Protein AF-A0A529M205-F1 (afdb_monomer)

Secondary structure (DSSP, 8-state):
-GGGTTT-------S-HHHHHHH-SEEEEEETTEEEEEEETTSS-HHHHHHHHHSS---TTTTTGGG----EEEEEEEEEEEEEETTTEEEEEEEEEET--------TTSSHHHHHHHHTTSS--SB-

Structure (mmCIF, N/CA/C/O backbone):
data_AF-A0A529M205-F1
#
_entry.id   AF-A0A529M205-F1
#
loop_
_atom_site.group_PDB
_atom_site.id
_atom_site.type_symbol
_atom_site.label_atom_id
_atom_site.label_alt_id
_atom_site.label_comp_id
_atom_site.label_asym_id
_atom_site.label_entity_id
_atom_site.label_seq_id
_atom_site.pdbx_PDB_ins_code
_atom_site.Cartn_x
_atom_site.Cartn_y
_atom_site.Cartn_z
_atom_site.occupancy
_atom_site.B_iso_or_equiv
_atom_site.auth_seq_id
_atom_site.auth_comp_id
_atom_site.auth_asym_id
_atom_site.auth_atom_id
_atom_site.pdbx_PDB_model_num
ATOM 1 N N . VAL A 1 1 ? -0.381 -15.012 -18.776 1.00 76.56 1 VAL A N 1
ATOM 2 C CA . VAL A 1 1 ? 0.343 -13.971 -19.551 1.00 76.56 1 VAL A CA 1
ATOM 3 C C . VAL A 1 1 ? 1.728 -14.435 -19.981 1.00 76.56 1 VAL A C 1
ATOM 5 O O . VAL A 1 1 ? 2.001 -14.353 -21.165 1.00 76.56 1 VAL A O 1
ATOM 8 N N . ARG A 1 2 ? 2.569 -14.994 -19.094 1.00 83.81 2 ARG A N 1
ATOM 9 C CA . ARG A 1 2 ? 3.914 -15.499 -19.458 1.00 83.81 2 ARG A CA 1
ATOM 10 C C . ARG A 1 2 ? 3.935 -16.440 -20.671 1.00 83.81 2 ARG A C 1
ATOM 12 O O . ARG A 1 2 ? 4.737 -16.238 -21.560 1.00 83.81 2 ARG A O 1
ATOM 19 N N . GLU A 1 3 ? 3.015 -17.396 -20.781 1.00 85.25 3 GLU A N 1
ATOM 20 C CA . GLU A 1 3 ? 2.943 -18.289 -21.958 1.00 85.25 3 GLU A CA 1
ATOM 21 C C . GLU A 1 3 ? 2.552 -17.597 -23.275 1.00 85.25 3 GLU A C 1
ATOM 23 O O . GLU A 1 3 ? 2.669 -18.189 -24.348 1.00 85.25 3 GLU A O 1
ATOM 28 N N . LEU A 1 4 ? 2.019 -16.374 -23.215 1.00 87.44 4 LEU A N 1
ATOM 29 C CA . LEU A 1 4 ? 1.651 -15.624 -24.414 1.00 87.44 4 LEU A CA 1
ATOM 30 C C . LEU A 1 4 ? 2.881 -15.014 -25.086 1.00 87.44 4 LEU A C 1
ATOM 32 O O . LEU A 1 4 ? 2.850 -14.836 -26.299 1.00 87.44 4 LEU A O 1
ATOM 36 N N . THR A 1 5 ? 3.969 -14.771 -24.343 1.00 85.69 5 THR A N 1
ATOM 37 C CA . THR A 1 5 ? 5.195 -14.148 -24.880 1.00 85.69 5 THR A CA 1
ATOM 38 C C . THR A 1 5 ? 5.855 -14.983 -25.975 1.00 85.69 5 THR A C 1
ATOM 40 O O . THR A 1 5 ? 6.572 -14.441 -26.804 1.00 85.69 5 THR A O 1
ATOM 43 N N . THR A 1 6 ? 5.590 -16.293 -26.028 1.00 88.25 6 THR A N 1
ATOM 44 C CA . THR A 1 6 ? 6.171 -17.201 -27.028 1.00 88.25 6 THR A CA 1
ATOM 45 C C . THR A 1 6 ? 5.278 -17.442 -28.246 1.00 88.25 6 THR A C 1
ATOM 47 O O . THR A 1 6 ? 5.722 -18.079 -29.198 1.00 88.25 6 THR A O 1
ATOM 50 N N . ARG A 1 7 ? 4.015 -16.988 -28.232 1.00 93.25 7 ARG A N 1
ATOM 51 C CA . ARG A 1 7 ? 3.013 -17.366 -29.253 1.00 93.25 7 ARG A CA 1
ATOM 52 C C . ARG A 1 7 ? 2.188 -16.210 -29.811 1.00 93.25 7 ARG A C 1
ATOM 54 O O . ARG A 1 7 ? 1.491 -16.408 -30.801 1.00 93.25 7 ARG A O 1
ATOM 61 N N . ALA A 1 8 ? 2.220 -15.035 -29.187 1.00 93.38 8 ALA A N 1
ATOM 62 C CA . ALA A 1 8 ? 1.424 -13.888 -29.604 1.00 93.38 8 ALA A CA 1
ATOM 63 C C . ALA A 1 8 ? 2.093 -12.561 -29.228 1.00 93.38 8 ALA A C 1
ATOM 65 O O . ALA A 1 8 ? 2.880 -12.484 -28.287 1.00 93.38 8 ALA A O 1
ATOM 66 N N . SER A 1 9 ? 1.716 -11.494 -29.930 1.00 93.00 9 SER A N 1
ATOM 67 C CA . SER A 1 9 ? 2.018 -10.121 -29.520 1.00 93.00 9 SER A CA 1
ATOM 68 C C . SER A 1 9 ? 0.865 -9.561 -28.690 1.00 93.00 9 SER A C 1
ATOM 70 O O . SER A 1 9 ? -0.300 -9.724 -29.049 1.00 93.00 9 SER A O 1
ATOM 72 N N . PHE A 1 10 ? 1.180 -8.880 -27.591 1.00 92.94 10 PHE A N 1
ATOM 73 C CA . PHE A 1 10 ? 0.192 -8.228 -26.734 1.00 92.94 10 PHE A CA 1
ATOM 74 C C . PHE A 1 10 ? 0.739 -6.910 -26.191 1.00 92.94 10 PHE A C 1
ATOM 76 O O . PHE A 1 10 ? 1.948 -6.719 -26.079 1.00 92.94 10 PHE A O 1
ATOM 83 N N . ILE A 1 11 ? -0.171 -6.000 -25.848 1.00 93.56 11 ILE A N 1
ATOM 84 C CA . ILE A 1 11 ? 0.162 -4.788 -25.102 1.00 93.56 11 ILE A CA 1
ATOM 85 C C . ILE A 1 11 ? -0.097 -5.086 -23.631 1.00 93.56 11 ILE A C 1
ATOM 87 O O . ILE A 1 11 ? -1.212 -5.441 -23.250 1.00 93.56 11 ILE A O 1
ATOM 91 N N . PHE A 1 12 ? 0.941 -4.950 -22.815 1.00 93.25 12 PHE A N 1
ATOM 92 C CA . PHE A 1 12 ? 0.859 -5.106 -21.371 1.00 93.25 12 PHE A CA 1
ATOM 93 C C . PHE A 1 12 ? 1.017 -3.749 -20.698 1.00 93.25 12 PHE A C 1
ATOM 95 O O . PHE A 1 12 ? 1.974 -3.026 -20.967 1.00 93.25 12 PHE A O 1
ATOM 102 N N . VAL A 1 13 ? 0.069 -3.403 -19.829 1.00 92.12 13 VAL A N 1
ATOM 103 C CA . VAL A 1 13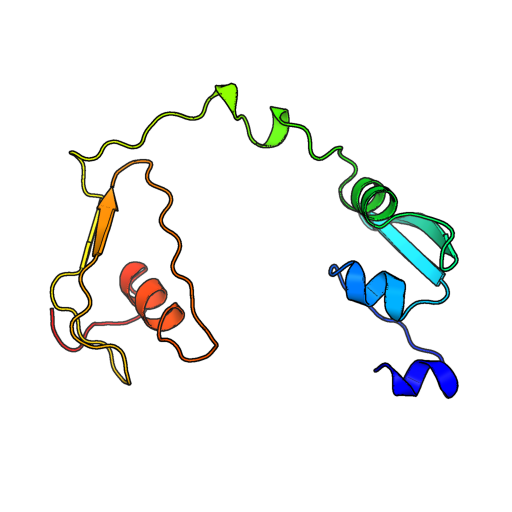 ? 0.072 -2.149 -19.073 1.00 92.12 13 VAL A CA 1
ATOM 104 C C . VAL A 1 13 ? 0.176 -2.498 -17.596 1.00 92.12 13 VAL A C 1
ATOM 106 O O . VAL A 1 13 ? -0.733 -3.105 -17.035 1.00 92.12 13 VAL A O 1
ATOM 109 N N . SER A 1 14 ? 1.288 -2.128 -16.968 1.00 89.25 14 SER A N 1
ATOM 110 C CA . SER A 1 14 ? 1.517 -2.321 -15.537 1.00 89.25 14 SER A CA 1
ATOM 111 C C . SE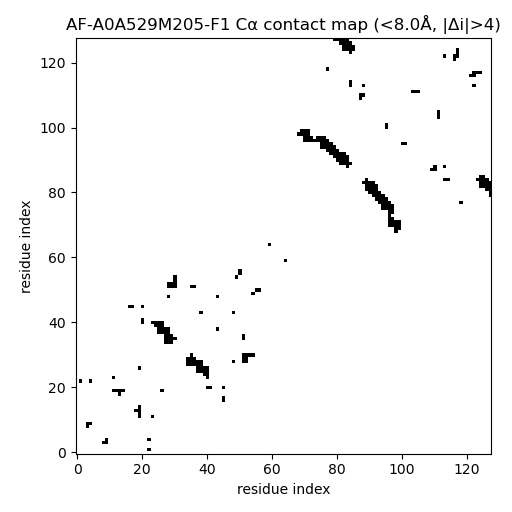R A 1 14 ? 2.422 -1.219 -14.997 1.00 89.25 14 SER A C 1
ATOM 113 O O . SER A 1 14 ? 3.227 -0.641 -15.725 1.00 89.25 14 SER A O 1
ATOM 115 N N . HIS A 1 15 ? 2.275 -0.928 -13.708 1.00 87.62 15 HIS A N 1
ATOM 116 C CA . HIS A 1 15 ? 3.183 -0.069 -12.945 1.00 87.62 15 HIS A CA 1
ATOM 117 C C . HIS A 1 15 ? 4.130 -0.895 -12.056 1.00 87.62 15 HIS A C 1
ATOM 119 O O . HIS A 1 15 ? 4.976 -0.336 -11.359 1.00 87.62 15 HIS A O 1
ATOM 125 N N . ARG A 1 16 ? 3.989 -2.228 -12.065 1.00 88.00 16 ARG A N 1
ATOM 126 C CA . ARG A 1 16 ? 4.844 -3.163 -11.334 1.00 88.00 16 ARG A CA 1
ATOM 127 C C . ARG A 1 16 ? 6.064 -3.511 -12.174 1.00 88.00 16 ARG A C 1
ATOM 129 O O . ARG A 1 16 ? 5.955 -4.140 -13.225 1.00 88.00 16 ARG A O 1
ATOM 136 N N . MET A 1 17 ? 7.229 -3.048 -11.734 1.00 87.75 17 MET A N 1
ATOM 137 C CA . MET A 1 17 ? 8.426 -3.066 -12.572 1.00 87.75 17 MET A CA 1
ATOM 138 C C . MET A 1 17 ? 8.994 -4.473 -12.795 1.00 87.75 17 MET A C 1
ATOM 140 O O . MET A 1 17 ? 9.520 -4.753 -13.865 1.00 87.75 17 MET A O 1
ATOM 144 N N . ASP A 1 18 ? 8.834 -5.370 -11.823 1.00 88.31 18 ASP A N 1
ATOM 145 C CA . ASP A 1 18 ? 9.140 -6.798 -11.944 1.00 88.31 18 ASP A CA 1
ATOM 146 C C . ASP A 1 18 ? 8.395 -7.435 -13.125 1.00 88.31 18 ASP A C 1
ATOM 148 O O . ASP A 1 18 ? 9.010 -8.071 -13.979 1.00 88.31 18 ASP A O 1
ATOM 152 N N . GLU A 1 19 ? 7.089 -7.186 -13.232 1.00 90.31 19 GLU A N 1
ATOM 153 C CA . GLU A 1 19 ? 6.268 -7.712 -14.325 1.00 90.31 19 GLU A CA 1
ATOM 154 C C . GLU A 1 19 ? 6.636 -7.082 -15.673 1.00 90.31 19 GLU A C 1
ATOM 156 O O . GLU A 1 19 ? 6.746 -7.785 -16.677 1.00 90.31 19 GLU A O 1
ATOM 161 N N . VAL A 1 20 ? 6.847 -5.761 -15.706 1.00 90.56 20 VAL A N 1
ATOM 162 C CA . VAL A 1 20 ? 7.209 -5.028 -16.931 1.00 90.56 20 VAL A CA 1
ATOM 163 C C . VAL A 1 20 ? 8.528 -5.549 -17.504 1.00 90.56 20 VAL A C 1
ATOM 165 O O . VAL A 1 20 ? 8.593 -5.851 -18.697 1.00 90.56 20 VAL A O 1
ATOM 1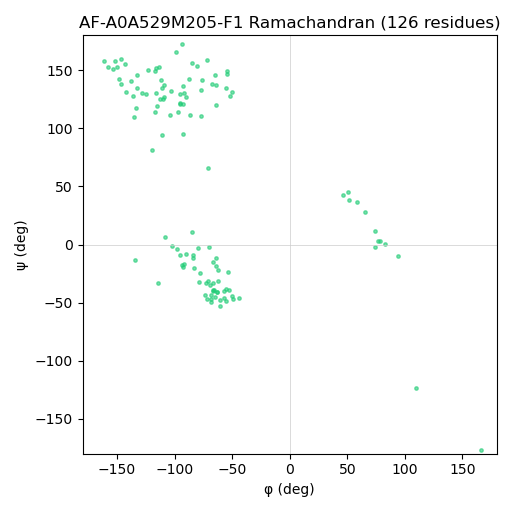68 N N . MET A 1 21 ? 9.556 -5.695 -16.664 1.00 89.00 21 MET A N 1
ATOM 169 C CA . MET A 1 21 ? 10.887 -6.150 -17.079 1.00 89.00 21 MET A CA 1
ATOM 170 C C . MET A 1 21 ? 10.898 -7.624 -17.493 1.00 89.00 21 MET A C 1
ATOM 172 O O . MET A 1 21 ? 11.624 -8.014 -18.411 1.00 89.00 21 MET A O 1
ATOM 176 N N . GLU A 1 22 ? 10.091 -8.451 -16.828 1.00 89.12 22 GLU A N 1
ATOM 177 C CA . GLU A 1 22 ? 10.001 -9.871 -17.138 1.00 89.12 22 GLU A CA 1
ATOM 178 C C . GLU A 1 22 ? 9.240 -10.129 -18.444 1.00 89.12 22 GLU A C 1
ATOM 180 O O . GLU A 1 22 ? 9.682 -10.950 -19.247 1.00 89.12 22 GLU A O 1
ATOM 185 N N . LEU A 1 23 ? 8.113 -9.449 -18.669 1.00 90.81 23 LEU A N 1
ATOM 186 C CA . LEU A 1 23 ? 7.170 -9.792 -19.739 1.00 90.81 23 LEU A CA 1
ATOM 187 C C . LEU A 1 23 ? 7.401 -9.044 -21.055 1.00 90.81 23 LEU A C 1
ATOM 189 O O . LEU A 1 23 ? 6.883 -9.487 -22.079 1.00 90.81 23 LEU A O 1
ATOM 193 N N . SER A 1 24 ? 8.122 -7.921 -21.041 1.00 92.56 24 SER A N 1
ATOM 194 C CA . SER A 1 24 ? 8.172 -7.006 -22.187 1.00 92.56 24 SER A CA 1
ATOM 195 C C . SER A 1 24 ? 9.471 -7.124 -22.981 1.00 92.56 24 SER A C 1
ATOM 197 O O . SER A 1 24 ? 10.565 -7.016 -22.427 1.00 92.56 24 SER A O 1
ATOM 199 N N . ASP A 1 25 ? 9.354 -7.232 -24.305 1.00 91.69 25 ASP A N 1
ATOM 200 C CA . ASP A 1 25 ? 10.490 -7.070 -25.225 1.00 91.69 25 ASP A CA 1
ATOM 201 C C . ASP A 1 25 ? 10.831 -5.589 -25.453 1.00 91.69 25 ASP A C 1
ATOM 203 O O . ASP A 1 25 ? 11.993 -5.215 -25.639 1.00 91.69 25 ASP A O 1
ATOM 207 N N . ARG A 1 26 ? 9.800 -4.736 -25.418 1.00 93.44 26 ARG A N 1
ATOM 208 C CA . ARG A 1 26 ? 9.878 -3.287 -25.614 1.00 93.44 26 ARG A CA 1
ATOM 209 C C . ARG A 1 26 ? 8.914 -2.577 -24.672 1.00 93.44 26 ARG A C 1
ATOM 211 O O . ARG A 1 26 ? 7.737 -2.919 -24.610 1.00 93.44 26 ARG A O 1
ATOM 218 N N . ILE A 1 27 ? 9.417 -1.569 -23.977 1.00 95.19 27 ILE A N 1
ATOM 219 C CA . ILE A 1 27 ? 8.721 -0.828 -22.930 1.00 95.19 27 ILE A CA 1
ATOM 220 C C . ILE A 1 27 ? 8.557 0.612 -23.408 1.00 95.19 27 ILE A C 1
ATOM 222 O O . ILE A 1 27 ? 9.541 1.306 -23.652 1.00 95.19 27 ILE A O 1
ATOM 226 N N . TYR A 1 28 ? 7.314 1.063 -23.539 1.00 94.31 28 TYR A N 1
ATOM 227 C CA . TYR A 1 28 ? 7.000 2.465 -23.802 1.00 94.31 28 TYR A CA 1
ATOM 228 C C . TYR A 1 28 ? 6.770 3.168 -22.472 1.00 94.31 28 TYR A C 1
ATOM 230 O O . TYR A 1 28 ? 5.885 2.780 -21.709 1.00 94.31 28 TYR A O 1
ATOM 238 N N . VAL A 1 29 ? 7.556 4.203 -22.193 1.00 92.00 29 VAL A N 1
ATOM 239 C CA . VAL A 1 29 ? 7.383 5.016 -20.992 1.00 92.00 29 VAL A CA 1
ATOM 240 C C . VAL A 1 29 ? 6.551 6.229 -21.353 1.00 92.00 29 VAL A C 1
ATOM 242 O O . VAL A 1 29 ? 6.928 7.009 -22.228 1.00 92.00 29 VAL A O 1
ATOM 245 N N . MET A 1 30 ? 5.413 6.383 -20.681 1.00 89.62 30 MET A N 1
ATOM 246 C CA . MET A 1 30 ? 4.503 7.500 -20.898 1.00 89.62 30 MET A CA 1
ATOM 247 C C . MET A 1 30 ? 4.467 8.426 -19.686 1.00 89.62 30 MET A C 1
ATOM 249 O O . MET A 1 30 ? 4.461 7.961 -18.547 1.00 89.62 30 MET A O 1
ATOM 253 N N . LYS A 1 31 ? 4.392 9.732 -19.945 1.00 86.31 31 LYS A N 1
ATOM 254 C CA . LYS A 1 31 ? 4.167 10.777 -18.945 1.00 86.31 31 LYS A CA 1
ATOM 255 C C . LYS A 1 31 ? 3.358 11.909 -19.577 1.00 86.31 31 LYS A C 1
ATOM 257 O O . LYS A 1 31 ? 3.598 12.264 -20.726 1.00 86.31 31 LYS A O 1
ATOM 262 N N . ASP A 1 32 ? 2.379 12.436 -18.842 1.00 87.88 32 ASP A N 1
ATOM 263 C CA . ASP A 1 32 ? 1.534 13.562 -19.271 1.00 87.88 32 ASP A CA 1
ATOM 264 C C . ASP A 1 32 ? 0.905 13.364 -20.671 1.00 87.88 32 ASP A C 1
ATOM 266 O O . ASP A 1 32 ? 0.804 14.284 -21.479 1.00 87.88 32 ASP A O 1
ATOM 270 N N . GLY A 1 33 ? 0.498 12.124 -20.973 1.00 89.56 33 GLY A N 1
ATOM 271 C CA . GLY A 1 33 ? -0.127 11.746 -22.247 1.00 89.56 33 GLY A CA 1
ATOM 272 C C . GLY A 1 33 ? 0.839 11.559 -23.424 1.00 89.56 33 GLY A C 1
ATOM 273 O O . GLY A 1 33 ? 0.386 11.270 -24.528 1.00 89.56 33 GLY A O 1
ATOM 274 N N . GLN A 1 34 ? 2.151 11.681 -23.210 1.00 91.94 34 GLN A N 1
ATOM 275 C CA . GLN A 1 34 ? 3.173 11.549 -24.250 1.00 91.94 34 GLN A CA 1
ATOM 276 C C . GLN A 1 34 ? 4.108 10.369 -23.980 1.00 91.94 34 GLN A C 1
ATOM 278 O O . GLN A 1 34 ? 4.371 10.025 -22.829 1.00 91.94 34 GLN A O 1
ATOM 283 N N . VAL A 1 35 ? 4.636 9.756 -25.045 1.00 93.81 35 VAL A N 1
ATOM 284 C CA . VAL A 1 35 ? 5.732 8.781 -24.941 1.00 93.81 35 VAL A CA 1
ATOM 285 C C . VAL A 1 35 ? 7.025 9.559 -24.724 1.00 93.81 35 VAL A C 1
ATOM 287 O O . VAL A 1 35 ? 7.486 10.254 -25.625 1.00 93.81 35 VAL A O 1
ATOM 290 N N . VAL A 1 36 ? 7.596 9.446 -23.529 1.00 92.31 36 VAL A N 1
ATOM 291 C CA . VAL A 1 36 ? 8.842 10.131 -23.156 1.00 92.31 36 VAL A CA 1
ATOM 292 C C . VAL A 1 36 ? 10.076 9.269 -23.388 1.00 92.31 36 VAL A C 1
ATOM 294 O O . VAL A 1 36 ? 11.183 9.800 -23.428 1.00 92.31 36 VAL A O 1
ATOM 297 N N . ASP A 1 37 ? 9.901 7.953 -23.533 1.00 92.25 37 ASP A N 1
ATOM 298 C CA . ASP A 1 37 ? 10.993 7.032 -23.833 1.00 92.25 37 ASP A CA 1
ATOM 299 C C . ASP A 1 37 ? 10.503 5.688 -24.392 1.00 92.25 37 ASP A C 1
ATOM 301 O O . ASP A 1 37 ? 9.364 5.274 -24.150 1.00 92.25 37 ASP A O 1
ATOM 305 N N . VAL A 1 38 ? 11.387 4.984 -25.102 1.00 94.38 38 VAL A N 1
ATOM 306 C CA . VAL A 1 38 ? 11.166 3.617 -25.587 1.00 94.38 38 VAL A CA 1
ATOM 307 C C . VAL A 1 38 ? 12.397 2.778 -25.275 1.00 94.38 38 VAL A C 1
ATOM 309 O O . VAL A 1 38 ? 13.483 3.025 -25.791 1.00 94.38 38 VAL A O 1
ATOM 312 N N . VAL A 1 39 ? 12.214 1.757 -24.446 1.00 93.06 39 VAL A N 1
ATOM 313 C CA . VAL A 1 39 ? 13.300 0.955 -23.884 1.00 93.06 39 VAL A CA 1
ATOM 314 C C . VAL A 1 39 ? 13.192 -0.483 -24.372 1.00 93.06 39 VAL A C 1
ATOM 316 O O . VAL A 1 39 ? 12.132 -1.100 -24.279 1.00 93.06 39 VAL A O 1
ATOM 319 N N . SER A 1 40 ? 14.290 -1.041 -24.874 1.00 92.44 40 SER A N 1
ATOM 320 C CA . SER A 1 40 ? 14.386 -2.474 -25.177 1.00 92.44 40 SER A CA 1
ATOM 321 C C . SER A 1 40 ? 14.670 -3.284 -23.914 1.00 92.44 40 SER A C 1
ATOM 323 O O . SER A 1 40 ? 15.294 -2.794 -22.970 1.00 92.44 40 SER A O 1
ATOM 325 N N . ARG A 1 41 ? 14.259 -4.551 -23.897 1.00 86.94 41 ARG A N 1
ATOM 326 C CA . ARG A 1 41 ? 14.527 -5.462 -22.779 1.00 86.94 41 ARG A CA 1
ATOM 327 C C . ARG A 1 41 ? 16.008 -5.467 -22.379 1.00 86.94 41 ARG A C 1
ATOM 329 O O . ARG A 1 41 ? 16.886 -5.590 -23.226 1.00 86.94 41 ARG A O 1
ATOM 336 N N . GLY A 1 42 ? 16.276 -5.327 -21.080 1.00 83.31 42 GLY A N 1
ATOM 337 C CA . GLY A 1 42 ? 17.634 -5.314 -20.520 1.00 83.31 42 GLY A CA 1
ATOM 338 C C . GLY A 1 42 ? 18.441 -4.033 -20.772 1.00 83.31 42 GLY A C 1
ATOM 339 O O . GLY A 1 42 ? 19.556 -3.928 -20.272 1.00 83.31 42 GLY A O 1
ATOM 340 N N . ALA A 1 43 ? 17.900 -3.048 -21.499 1.00 86.00 43 ALA A N 1
ATOM 341 C CA . ALA A 1 43 ? 18.610 -1.806 -21.815 1.00 86.00 43 ALA A CA 1
ATOM 342 C C . ALA A 1 43 ? 18.533 -0.738 -20.706 1.00 86.00 43 ALA A C 1
ATOM 344 O O . ALA A 1 43 ? 19.221 0.277 -20.790 1.00 86.00 43 ALA A O 1
ATOM 345 N N . ALA A 1 44 ? 17.703 -0.934 -19.677 1.00 83.56 44 ALA A N 1
ATOM 346 C CA . ALA A 1 44 ? 17.588 -0.014 -18.549 1.00 83.56 44 ALA A CA 1
ATOM 347 C C . ALA A 1 44 ? 17.286 -0.752 -17.244 1.00 83.56 44 ALA A C 1
ATOM 349 O O . ALA A 1 44 ? 16.782 -1.877 -17.249 1.00 83.56 44 ALA A O 1
ATOM 350 N N . THR A 1 45 ? 17.566 -0.089 -16.124 1.00 88.06 45 THR A N 1
ATOM 351 C CA . THR A 1 45 ? 17.192 -0.580 -14.798 1.00 88.06 45 THR A CA 1
ATOM 352 C C . THR A 1 45 ? 15.751 -0.178 -14.447 1.00 88.06 45 THR A C 1
ATOM 354 O O . THR A 1 45 ? 15.245 0.823 -14.974 1.00 88.06 45 THR A O 1
ATOM 357 N N . PRO A 1 46 ? 15.088 -0.917 -13.538 1.00 86.88 46 PRO A N 1
ATOM 358 C CA . PRO A 1 46 ? 13.805 -0.536 -12.948 1.00 86.88 46 PRO A CA 1
ATOM 359 C C . PRO A 1 46 ? 13.728 0.935 -12.519 1.00 86.88 46 PRO A C 1
ATOM 361 O O . PRO A 1 46 ? 12.767 1.633 -12.839 1.00 86.88 46 PRO A O 1
ATOM 364 N N . GLU A 1 47 ? 14.767 1.424 -11.845 1.00 85.19 47 GLU A N 1
ATOM 365 C CA . GLU A 1 47 ? 14.849 2.777 -11.294 1.00 85.19 47 GLU A CA 1
ATOM 366 C C . GLU A 1 47 ? 14.897 3.828 -12.407 1.00 85.19 47 GLU A C 1
ATOM 368 O O . GLU A 1 47 ? 14.237 4.862 -12.314 1.00 85.19 47 GLU A O 1
ATOM 373 N N . ALA A 1 48 ? 15.629 3.555 -13.492 1.00 85.69 48 ALA A N 1
ATOM 374 C CA . ALA A 1 48 ? 15.730 4.460 -14.634 1.00 85.69 48 ALA A CA 1
ATOM 375 C C . ALA A 1 48 ? 14.386 4.614 -15.364 1.00 85.69 48 ALA A C 1
ATOM 377 O O . ALA A 1 48 ? 14.021 5.717 -15.779 1.00 85.69 48 ALA A O 1
ATOM 378 N N . ILE A 1 49 ? 13.629 3.521 -15.496 1.00 88.25 49 ILE A N 1
ATOM 3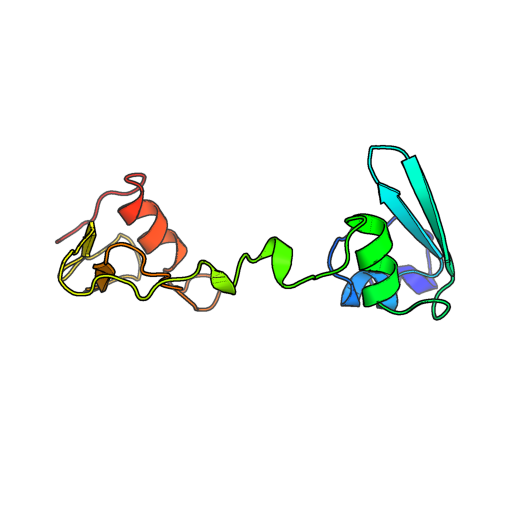79 C CA . ILE A 1 49 ? 12.284 3.542 -16.081 1.00 88.25 49 ILE A CA 1
ATOM 380 C C . ILE A 1 49 ? 11.314 4.281 -15.151 1.00 88.25 49 ILE A C 1
ATOM 382 O O . ILE A 1 49 ? 10.589 5.165 -15.607 1.00 88.25 49 ILE A O 1
ATOM 386 N N . GLN A 1 50 ? 11.332 3.983 -13.846 1.00 85.88 50 GLN A N 1
ATOM 387 C CA . GLN A 1 50 ? 10.502 4.681 -12.857 1.00 85.88 50 GLN A CA 1
ATOM 388 C C . GLN A 1 50 ? 10.767 6.186 -12.870 1.00 85.88 50 GLN A C 1
ATOM 390 O O . GLN A 1 50 ? 9.824 6.971 -12.953 1.00 85.88 50 GLN A O 1
ATOM 395 N N . HIS A 1 51 ? 12.036 6.598 -12.882 1.00 84.31 51 HIS A N 1
ATOM 396 C CA . HIS A 1 51 ? 12.411 8.008 -12.945 1.00 84.31 51 HIS A CA 1
ATOM 397 C C . HIS A 1 51 ? 11.786 8.712 -14.157 1.00 84.31 51 HIS A C 1
ATOM 399 O O . HIS A 1 51 ? 11.320 9.842 -14.041 1.00 84.31 51 HIS A O 1
ATOM 405 N N . LYS A 1 52 ? 11.711 8.041 -15.311 1.00 86.25 52 LYS A N 1
ATOM 406 C CA . LYS A 1 52 ? 11.068 8.575 -16.521 1.00 86.25 52 LYS A CA 1
ATOM 407 C C . LYS A 1 52 ? 9.534 8.617 -16.412 1.00 86.25 52 LYS A C 1
ATOM 409 O O . LYS A 1 52 ? 8.935 9.561 -16.918 1.00 86.25 52 LYS A O 1
ATOM 414 N N . MET A 1 53 ? 8.910 7.666 -15.707 1.00 82.69 53 MET A N 1
ATOM 415 C CA . MET A 1 53 ? 7.456 7.635 -15.460 1.00 82.69 53 MET A CA 1
ATOM 416 C C . MET A 1 53 ? 6.988 8.767 -14.533 1.00 82.69 53 MET A C 1
ATOM 418 O O . MET A 1 53 ? 6.036 9.475 -14.850 1.00 82.69 53 MET A O 1
ATOM 422 N N . VAL A 1 54 ? 7.654 8.960 -13.386 1.00 79.06 54 VAL A N 1
ATOM 423 C CA . VAL A 1 54 ? 7.259 9.977 -12.385 1.00 79.06 54 VAL A CA 1
ATOM 424 C C . VAL A 1 54 ? 7.961 11.322 -12.601 1.00 79.06 54 VAL A C 1
ATOM 426 O O . VAL A 1 54 ? 7.510 12.357 -12.106 1.00 79.06 54 VAL A O 1
ATOM 429 N N . GLY A 1 55 ? 9.045 11.331 -13.384 1.00 66.50 55 GLY A N 1
ATOM 430 C CA . GLY A 1 55 ? 9.867 12.499 -13.699 1.00 66.50 55 GLY A CA 1
ATOM 431 C C . GLY A 1 55 ? 10.597 13.092 -12.501 1.00 66.50 55 GLY A C 1
ATOM 432 O O . GLY A 1 55 ? 10.768 14.310 -12.463 1.00 66.50 55 GLY A O 1
ATOM 433 N N . ARG A 1 56 ? 10.917 12.278 -11.492 1.00 63.69 56 ARG A N 1
ATOM 434 C CA . ARG A 1 56 ? 11.521 12.721 -10.231 1.00 63.69 56 ARG A CA 1
ATOM 435 C C . ARG A 1 56 ? 12.436 11.633 -9.685 1.00 63.69 56 ARG A C 1
ATOM 437 O O . ARG A 1 56 ? 12.091 10.452 -9.750 1.00 63.69 56 ARG A O 1
ATOM 444 N N . HIS A 1 57 ? 13.560 12.034 -9.101 1.00 57.81 57 HIS A N 1
ATOM 445 C CA . HIS A 1 57 ? 14.295 11.176 -8.182 1.00 57.81 57 HIS A CA 1
ATOM 446 C C . HIS A 1 57 ? 13.424 10.927 -6.946 1.00 57.81 57 HIS A C 1
ATOM 448 O O . HIS A 1 57 ? 12.637 11.786 -6.537 1.00 57.81 57 HIS A O 1
ATOM 454 N N . VAL A 1 58 ? 13.532 9.731 -6.365 1.00 58.03 58 VAL A N 1
ATOM 455 C CA . VAL A 1 58 ? 12.941 9.398 -5.061 1.00 58.03 58 VAL A CA 1
ATOM 456 C C . VAL A 1 58 ? 13.752 10.142 -3.991 1.00 58.03 58 VAL A C 1
ATOM 458 O O . VAL A 1 58 ? 14.502 9.547 -3.227 1.00 58.03 58 VAL A O 1
ATOM 461 N N . ASP A 1 59 ? 13.686 11.471 -4.012 1.00 55.97 59 ASP A N 1
ATOM 462 C CA . ASP A 1 59 ? 14.487 12.341 -3.162 1.00 55.97 59 ASP A CA 1
ATOM 463 C C . ASP A 1 59 ? 13.790 12.579 -1.825 1.00 55.97 59 ASP A C 1
ATOM 465 O O . ASP A 1 59 ? 12.572 12.770 -1.742 1.00 55.97 59 ASP A O 1
ATOM 469 N N . LYS A 1 60 ? 14.597 12.634 -0.762 1.00 54.50 60 LYS A N 1
ATOM 470 C CA . LYS A 1 60 ? 14.173 12.880 0.630 1.00 54.50 60 LYS A CA 1
ATOM 471 C C . LYS A 1 60 ? 13.337 14.153 0.802 1.00 54.50 60 LYS A C 1
ATOM 473 O O . LYS A 1 60 ? 12.556 14.268 1.747 1.00 54.50 60 LYS A O 1
ATOM 478 N N . GLU A 1 61 ? 13.481 15.106 -0.117 1.00 58.16 61 GLU A N 1
ATOM 479 C CA . GLU A 1 61 ? 12.716 16.352 -0.141 1.00 58.16 61 GLU A CA 1
ATOM 480 C C . GLU A 1 61 ? 11.221 16.115 -0.416 1.00 58.16 61 GLU A C 1
ATOM 482 O O . GLU A 1 61 ? 10.370 16.779 0.183 1.00 58.16 61 GLU A O 1
ATOM 487 N N . TYR A 1 62 ? 10.879 15.101 -1.221 1.00 65.38 62 TYR A N 1
ATOM 488 C CA . TYR A 1 62 ? 9.490 14.715 -1.474 1.00 65.38 62 TYR A CA 1
ATOM 489 C C . TYR A 1 62 ? 8.806 14.190 -0.205 1.00 65.38 62 TYR A C 1
ATOM 491 O O . TYR A 1 62 ? 7.705 14.625 0.135 1.00 65.38 62 TYR A O 1
ATOM 499 N N . TYR A 1 63 ? 9.490 13.319 0.544 1.00 72.06 63 TYR A N 1
ATOM 500 C CA . TYR A 1 63 ? 8.973 12.740 1.790 1.00 72.06 63 TYR A CA 1
ATOM 501 C C . TYR A 1 63 ? 9.096 13.666 3.003 1.00 72.06 63 TYR A C 1
ATOM 503 O O . TYR A 1 63 ? 8.627 13.319 4.090 1.00 72.06 63 TYR A O 1
ATOM 511 N N . ARG A 1 64 ? 9.697 14.854 2.821 1.00 82.88 64 ARG A N 1
ATOM 512 C CA . ARG A 1 64 ? 9.853 15.896 3.845 1.00 82.88 64 ARG A CA 1
ATOM 513 C C . ARG A 1 64 ? 10.340 15.321 5.176 1.00 82.88 64 ARG A C 1
ATOM 515 O O . ARG A 1 64 ? 9.837 15.711 6.227 1.00 82.88 64 ARG A O 1
ATOM 522 N N . GLU A 1 65 ? 11.310 14.408 5.132 1.00 83.19 65 GLU A N 1
ATOM 523 C CA . GLU A 1 65 ? 11.783 13.662 6.310 1.00 83.19 65 GLU A CA 1
ATOM 524 C C . GLU A 1 65 ? 12.172 14.602 7.460 1.00 83.19 65 GLU A C 1
ATOM 526 O O . GLU A 1 65 ? 11.794 14.387 8.605 1.00 83.19 65 GLU A O 1
ATOM 531 N N . GLN A 1 66 ? 12.809 15.730 7.136 1.00 85.31 66 GLN A N 1
ATOM 532 C CA . GLN A 1 66 ? 13.208 16.758 8.106 1.00 85.31 66 GLN A CA 1
ATOM 533 C C . GLN A 1 66 ? 12.031 17.444 8.827 1.00 85.31 66 GLN A C 1
ATOM 535 O O . GLN A 1 66 ? 12.226 18.093 9.850 1.00 85.31 66 GLN A O 1
ATOM 540 N N . ARG A 1 67 ? 10.810 17.348 8.288 1.00 86.62 67 ARG A N 1
ATOM 541 C CA . ARG A 1 67 ? 9.587 17.921 8.873 1.00 86.62 67 ARG A CA 1
ATOM 542 C C . ARG A 1 67 ? 8.775 16.896 9.663 1.00 86.62 67 ARG A C 1
ATOM 544 O O . ARG A 1 67 ? 7.743 17.274 10.221 1.00 86.62 67 ARG A O 1
ATOM 551 N N . GLN A 1 68 ? 9.190 15.630 9.682 1.00 89.00 68 GLN A N 1
ATOM 552 C CA . GLN A 1 68 ? 8.507 14.594 10.446 1.00 89.00 68 GLN A CA 1
ATOM 553 C C . GLN A 1 68 ? 8.674 14.865 11.944 1.00 89.00 68 GLN A C 1
ATOM 555 O O . GLN A 1 68 ? 9.737 15.273 12.411 1.00 89.00 68 GLN A O 1
ATOM 560 N N . LYS A 1 69 ? 7.591 14.678 12.694 1.00 92.31 69 LYS A N 1
ATOM 561 C CA . LYS A 1 69 ? 7.551 14.831 14.149 1.00 92.31 69 LYS A CA 1
ATOM 562 C C . LYS A 1 69 ? 7.060 13.519 14.756 1.00 92.31 69 LYS A C 1
ATOM 564 O O . LYS A 1 69 ? 6.263 12.844 14.102 1.00 92.31 69 LYS A O 1
ATOM 569 N N . PRO A 1 70 ? 7.484 13.169 15.981 1.00 94.94 70 PRO A N 1
ATOM 570 C CA . PRO A 1 70 ? 6.846 12.093 16.727 1.00 94.94 70 PRO A CA 1
ATOM 571 C C . PRO A 1 70 ? 5.339 12.338 16.841 1.00 94.94 70 PRO A C 1
ATOM 573 O O . PRO A 1 70 ? 4.898 13.490 16.914 1.00 94.94 70 PRO A O 1
ATOM 576 N N . TYR A 1 71 ? 4.563 11.258 16.854 1.00 96.69 71 TYR A N 1
ATOM 577 C CA . TYR A 1 71 ? 3.132 11.344 17.114 1.00 96.69 71 TYR A CA 1
ATOM 578 C C . TYR A 1 71 ? 2.866 11.662 18.592 1.00 96.69 71 TYR A C 1
ATOM 580 O O . TYR A 1 71 ? 3.714 11.442 19.459 1.00 96.69 71 TYR A O 1
ATOM 588 N N . ASP A 1 72 ? 1.680 12.187 18.879 1.00 97.44 72 ASP A N 1
ATOM 589 C CA . ASP A 1 72 ? 1.244 12.528 20.231 1.00 97.44 72 ASP A CA 1
ATOM 590 C C . ASP A 1 72 ? 0.478 11.361 20.862 1.00 97.44 72 ASP A C 1
ATOM 592 O O . ASP A 1 72 ? -0.730 11.223 20.673 1.00 97.44 72 ASP A O 1
ATOM 596 N N . ALA A 1 73 ? 1.182 10.536 21.640 1.00 96.00 73 ALA A N 1
ATOM 597 C CA . ALA A 1 73 ? 0.618 9.367 22.321 1.00 96.00 73 ALA A CA 1
ATOM 598 C C . ALA A 1 73 ? -0.454 9.705 23.375 1.00 96.00 73 ALA A C 1
ATOM 600 O O . ALA A 1 73 ? -1.137 8.810 23.857 1.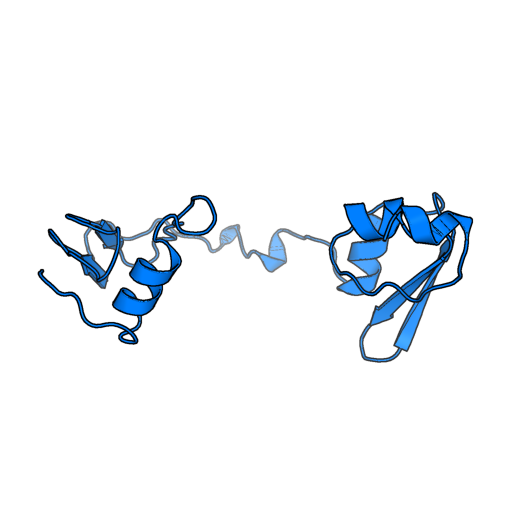00 96.00 73 ALA A O 1
ATOM 601 N N . THR A 1 74 ? -0.620 10.976 23.750 1.00 97.25 74 THR A N 1
ATOM 602 C CA . THR A 1 74 ? -1.639 11.389 24.729 1.00 97.25 74 THR A CA 1
ATOM 603 C C . THR A 1 74 ? -2.972 11.749 24.083 1.00 97.25 74 THR A C 1
ATOM 605 O O . THR A 1 74 ? -3.959 11.970 24.784 1.00 97.25 74 THR A O 1
ATOM 608 N N . ARG A 1 75 ? -3.019 11.811 22.745 1.00 98.06 75 ARG A N 1
ATOM 609 C CA . ARG A 1 75 ? -4.169 12.321 22.002 1.00 98.06 75 ARG A CA 1
ATOM 610 C C . ARG A 1 75 ? -4.754 11.257 21.067 1.00 98.06 75 ARG A C 1
ATOM 612 O O . ARG A 1 75 ? -4.447 11.278 19.869 1.00 98.06 75 ARG A O 1
ATOM 619 N N . PRO A 1 76 ? -5.593 10.335 21.578 1.00 97.56 76 PRO A N 1
ATOM 620 C CA . PRO A 1 76 ? -6.289 9.364 20.740 1.00 97.56 76 PRO A CA 1
ATOM 621 C C . PRO A 1 76 ? -7.264 10.077 19.791 1.00 97.56 76 PRO A C 1
ATOM 623 O O . PRO A 1 76 ? -7.950 11.024 20.177 1.00 97.56 76 PRO A O 1
ATOM 626 N N . LEU A 1 77 ? -7.298 9.642 18.531 1.00 96.88 77 LEU A N 1
ATOM 627 C CA . LEU A 1 77 ? -8.205 10.143 17.491 1.00 96.88 77 LEU A CA 1
ATOM 628 C C . LEU A 1 77 ? -9.203 9.082 17.021 1.00 96.88 77 LEU A C 1
ATOM 630 O O . LEU A 1 77 ? -10.322 9.428 16.653 1.00 96.88 77 LEU A O 1
ATOM 634 N N . VAL A 1 78 ? -8.800 7.810 17.012 1.00 96.50 78 VAL A N 1
ATOM 635 C CA . VAL A 1 78 ? -9.677 6.667 16.728 1.00 96.50 78 VAL A CA 1
ATOM 636 C C . VAL A 1 78 ? -9.432 5.618 17.798 1.00 96.50 78 VAL A C 1
ATOM 638 O O . VAL A 1 78 ? -8.282 5.306 18.094 1.00 96.50 78 VAL A O 1
ATOM 641 N N . GLU A 1 79 ? -10.501 5.056 18.345 1.00 96.38 79 GLU A N 1
ATOM 642 C CA . GLU A 1 79 ? -10.440 3.960 19.305 1.00 96.38 79 GLU A CA 1
ATOM 643 C C . GLU A 1 79 ? -11.492 2.912 18.934 1.00 96.38 79 GLU A C 1
ATOM 645 O O . GLU A 1 79 ? -12.660 3.236 18.726 1.00 96.38 79 GLU A O 1
ATOM 650 N N . LEU A 1 80 ? -11.055 1.661 18.812 1.00 96.31 80 LEU A N 1
ATOM 651 C CA . LEU A 1 80 ? -11.905 0.477 18.771 1.00 96.31 80 LEU A CA 1
ATOM 652 C C . LEU A 1 80 ? -11.659 -0.293 20.066 1.00 96.31 80 LEU A C 1
ATOM 654 O O . LEU A 1 80 ? -10.502 -0.489 20.442 1.00 96.31 80 LEU A O 1
ATOM 658 N N . SER A 1 81 ? -12.724 -0.750 20.720 1.00 96.81 81 SER A N 1
ATOM 659 C CA . SER A 1 81 ? -12.638 -1.502 21.972 1.00 96.81 81 SER A CA 1
ATOM 660 C C . SER A 1 81 ? -13.578 -2.702 21.929 1.00 96.81 81 SER A C 1
ATOM 662 O O . SER A 1 81 ? -14.796 -2.539 21.919 1.00 96.81 81 SER A O 1
ATOM 664 N N . GLY A 1 82 ? -13.009 -3.908 21.850 1.00 96.88 82 GLY A N 1
ATOM 665 C CA . GLY A 1 82 ? -13.761 -5.168 21.835 1.00 96.88 82 GLY A CA 1
ATOM 666 C C . GLY A 1 82 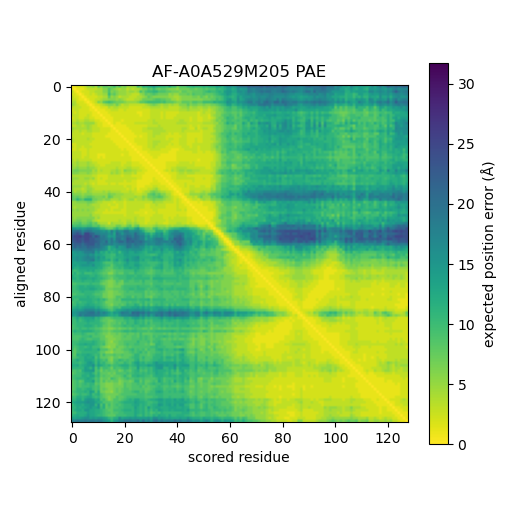? -14.772 -5.269 20.688 1.00 96.88 82 GLY A C 1
ATOM 667 O O . GLY A 1 82 ? -15.877 -5.785 20.879 1.00 96.88 82 GLY A O 1
ATOM 668 N N . VAL A 1 83 ? -14.415 -4.725 19.522 1.00 96.31 83 VAL A N 1
ATOM 669 C CA . VAL A 1 83 ? -15.314 -4.600 18.372 1.00 96.31 83 VAL A CA 1
ATOM 670 C C . VAL A 1 83 ? -15.461 -5.940 17.653 1.00 96.31 83 VAL A C 1
ATOM 672 O O . VAL A 1 83 ? -14.470 -6.590 17.322 1.00 96.31 83 VAL A O 1
ATOM 675 N N . ASP A 1 84 ? -16.700 -6.319 17.338 1.00 97.00 84 ASP A N 1
ATOM 676 C CA . ASP A 1 84 ? -16.998 -7.435 16.436 1.00 97.00 84 ASP A CA 1
ATOM 677 C C . ASP A 1 84 ? -17.561 -6.899 15.121 1.00 97.00 84 ASP A C 1
ATOM 679 O O . ASP A 1 84 ? -18.434 -6.025 15.112 1.00 97.00 84 ASP A O 1
ATOM 683 N N . LEU A 1 85 ? -17.110 -7.460 13.999 1.00 94.38 85 LEU A N 1
ATOM 684 C CA . LEU A 1 85 ? -17.655 -7.166 12.676 1.00 94.38 85 LEU A CA 1
ATOM 685 C C . LEU A 1 85 ? -18.286 -8.424 12.072 1.00 94.38 85 LEU A C 1
ATOM 687 O O . LEU A 1 85 ? -17.809 -9.535 12.324 1.00 94.38 85 LEU A O 1
ATOM 691 N N . PRO A 1 86 ? -19.292 -8.280 11.188 1.00 88.31 86 PRO A N 1
ATOM 692 C CA . PRO A 1 86 ? -19.843 -9.416 10.463 1.00 88.31 86 PRO A CA 1
ATOM 693 C C . PRO A 1 86 ? -18.748 -10.232 9.762 1.00 88.31 86 PRO A C 1
ATOM 695 O O . PRO A 1 86 ? -17.956 -9.692 8.982 1.00 88.31 86 PRO A O 1
ATOM 698 N N . GLY A 1 87 ? -18.728 -11.543 10.003 1.00 86.56 87 GLY A N 1
ATOM 699 C CA . GLY A 1 87 ? -17.750 -12.457 9.421 1.00 86.56 87 GLY A CA 1
ATOM 700 C C . GLY A 1 87 ? -16.760 -12.981 10.455 1.00 86.56 87 GLY A C 1
ATOM 701 O O . GLY A 1 87 ? -17.172 -13.630 11.403 1.00 86.56 87 GLY A O 1
ATOM 702 N N . ARG A 1 88 ? -15.459 -12.783 10.209 1.00 81.81 88 ARG A N 1
ATOM 703 C CA . ARG A 1 88 ? -14.356 -13.430 10.951 1.00 81.81 88 ARG A CA 1
ATOM 704 C C . ARG A 1 88 ? -13.587 -12.494 11.886 1.00 81.81 88 ARG A C 1
ATOM 706 O O . ARG A 1 88 ? -12.530 -12.872 12.380 1.00 81.81 88 ARG A O 1
ATOM 713 N N . VAL A 1 89 ? -14.043 -11.256 12.045 1.00 93.50 89 VAL A N 1
ATOM 714 C CA . VAL A 1 89 ? -13.330 -10.242 12.827 1.00 93.50 89 VAL A CA 1
ATOM 715 C C . VAL A 1 89 ? -14.049 -10.087 14.154 1.00 93.50 89 VAL A C 1
ATOM 717 O O . VAL A 1 89 ? -15.177 -9.602 14.185 1.00 93.50 89 VAL A O 1
ATOM 720 N N . HIS A 1 90 ? -13.389 -10.520 15.222 1.00 95.50 90 HIS A N 1
ATOM 721 C CA . HIS A 1 90 ? -13.943 -10.552 16.568 1.00 95.50 90 HIS A CA 1
ATOM 722 C C . HIS A 1 90 ? -12.945 -9.967 17.557 1.00 95.50 90 HIS A C 1
ATOM 724 O O . HIS A 1 90 ? -11.739 -10.159 17.385 1.00 95.50 90 HIS A O 1
ATOM 730 N N . ASP A 1 9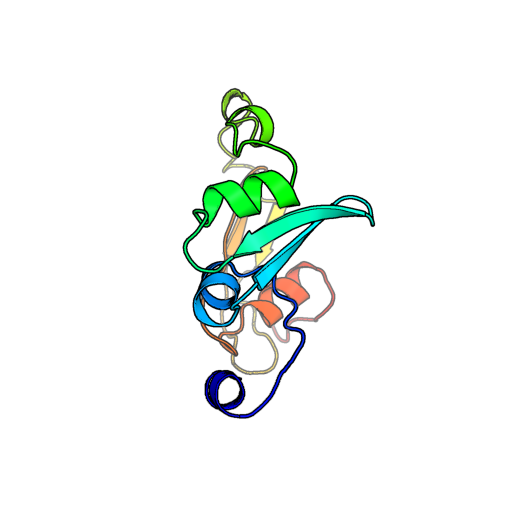1 ? -13.471 -9.302 18.578 1.00 96.19 91 ASP A N 1
ATOM 731 C CA . ASP A 1 91 ? -12.741 -8.790 19.735 1.00 96.19 91 ASP A CA 1
ATOM 732 C C . ASP A 1 91 ? -11.502 -7.957 19.369 1.00 96.19 91 ASP A C 1
ATOM 734 O O . ASP A 1 91 ? -10.404 -8.132 19.898 1.00 96.19 91 ASP A O 1
ATOM 738 N N . ILE A 1 92 ? -11.665 -7.051 18.402 1.00 95.69 92 ILE A N 1
ATOM 739 C CA . ILE A 1 92 ? -10.582 -6.167 17.970 1.00 95.69 92 ILE A CA 1
ATOM 740 C C . ILE A 1 92 ? -10.576 -4.873 18.776 1.00 95.69 92 ILE A C 1
ATOM 742 O O . ILE A 1 92 ? -11.562 -4.135 18.824 1.00 95.69 92 ILE A O 1
ATOM 746 N N . SER A 1 93 ? -9.407 -4.579 19.337 1.00 96.06 93 SER A N 1
ATOM 747 C CA . SER A 1 93 ? -9.116 -3.330 20.031 1.00 96.06 93 SER A CA 1
ATOM 748 C C . SER A 1 93 ? -7.889 -2.674 19.414 1.00 96.06 93 SER A C 1
ATOM 750 O O . SER A 1 93 ? -6.859 -3.325 19.226 1.00 96.06 93 SER A O 1
ATOM 752 N N . LEU A 1 94 ? -7.999 -1.394 19.071 1.00 95.88 94 LEU A N 1
ATOM 753 C CA . LEU A 1 94 ? -6.883 -0.587 18.583 1.00 95.88 94 LEU A CA 1
ATOM 754 C C . LEU A 1 94 ? -7.122 0.884 18.897 1.00 95.88 94 LEU A C 1
ATOM 756 O O . LEU A 1 94 ? -8.260 1.346 18.890 1.00 95.88 94 LEU A O 1
ATOM 760 N N . THR A 1 95 ? -6.039 1.630 19.074 1.00 97.19 95 THR A N 1
ATOM 761 C CA . THR A 1 95 ? -6.077 3.080 19.264 1.00 97.19 95 THR A CA 1
ATOM 762 C C . THR A 1 95 ? -5.119 3.719 18.269 1.00 97.19 95 THR A C 1
ATOM 764 O O . THR A 1 95 ? -3.976 3.286 18.155 1.00 97.19 95 THR A O 1
ATOM 767 N N . LEU A 1 96 ? -5.589 4.729 17.538 1.00 97.06 96 LEU A N 1
ATOM 768 C CA . LEU A 1 96 ? -4.782 5.558 16.647 1.00 97.06 96 LEU A CA 1
ATOM 769 C C . LEU A 1 96 ? -4.663 6.955 17.244 1.00 97.06 96 LEU A C 1
ATOM 771 O O . LEU A 1 96 ? -5.675 7.617 17.494 1.00 97.06 96 LEU A O 1
ATOM 775 N N . HIS A 1 97 ? -3.436 7.423 17.411 1.00 98.12 97 HIS A N 1
ATOM 776 C CA . HIS A 1 97 ? -3.137 8.710 18.020 1.00 98.12 97 HIS A CA 1
ATOM 777 C C . HIS A 1 97 ? -2.868 9.808 16.991 1.00 98.12 97 HIS A C 1
ATOM 779 O O . HIS A 1 97 ? -2.640 9.577 15.800 1.00 98.12 97 HIS A O 1
ATOM 785 N N . ALA A 1 98 ? -2.880 11.056 17.450 1.00 97.25 98 ALA A N 1
ATOM 786 C CA . ALA A 1 98 ? -2.636 12.194 16.585 1.00 97.25 98 ALA A CA 1
ATOM 787 C C . ALA A 1 98 ? -1.217 12.199 16.002 1.00 97.25 98 ALA A C 1
ATOM 789 O O . ALA A 1 98 ? -0.226 12.294 16.720 1.00 97.25 98 ALA A O 1
ATOM 790 N N . GLY A 1 99 ? -1.137 12.168 14.670 1.00 95.44 99 GLY A N 1
ATOM 791 C CA . GLY A 1 99 ? 0.129 12.115 13.934 1.00 95.44 99 GLY A CA 1
ATOM 792 C C . GLY A 1 99 ? 0.719 10.709 13.809 1.00 95.44 99 GLY A C 1
ATOM 793 O O . GLY A 1 99 ? 1.780 10.565 13.207 1.00 95.44 99 GLY A O 1
ATOM 794 N N . GLU A 1 100 ? 0.056 9.685 14.351 1.00 96.62 100 GLU A N 1
ATOM 795 C CA . GLU A 1 100 ? 0.489 8.296 14.232 1.00 96.62 100 GLU A CA 1
ATOM 796 C C . GLU A 1 100 ? 0.178 7.752 12.832 1.00 96.62 100 GLU A C 1
ATOM 798 O O . GLU A 1 100 ? -0.867 8.042 12.245 1.00 96.62 100 GLU A O 1
ATOM 803 N N . VAL A 1 101 ? 1.093 6.941 12.295 1.00 94.69 101 VAL A N 1
ATOM 804 C CA . VAL A 1 101 ? 0.892 6.193 11.050 1.00 94.69 101 VAL A CA 1
ATOM 805 C C . VAL A 1 101 ? 0.796 4.712 11.402 1.00 94.69 101 VAL A C 1
ATOM 807 O O . VAL A 1 101 ? 1.809 4.026 11.524 1.00 94.69 101 VAL A O 1
ATOM 810 N N . LEU A 1 102 ? -0.431 4.222 11.572 1.00 93.75 102 LEU A N 1
ATOM 811 C CA . LEU A 1 102 ? -0.714 2.817 11.865 1.00 93.75 102 LEU A CA 1
ATOM 812 C C . LEU A 1 102 ? -0.959 2.032 10.569 1.00 93.75 102 LEU A C 1
ATOM 814 O O . LEU A 1 102 ? -1.775 2.430 9.738 1.00 93.75 102 LEU A O 1
ATOM 818 N N . CYS A 1 103 ? -0.289 0.888 10.410 1.00 94.94 103 CYS A N 1
ATOM 819 C CA . CYS A 1 103 ? -0.460 0.002 9.258 1.00 94.94 103 CYS A CA 1
ATOM 820 C C . CYS A 1 103 ? -1.109 -1.324 9.675 1.00 94.94 103 CYS A C 1
ATOM 822 O O . CYS A 1 103 ? -0.591 -2.031 10.537 1.00 94.94 103 CYS A O 1
ATOM 824 N N . LEU A 1 104 ? -2.217 -1.687 9.024 1.00 93.75 104 LEU A N 1
ATOM 825 C CA . LEU A 1 104 ? -2.868 -2.988 9.1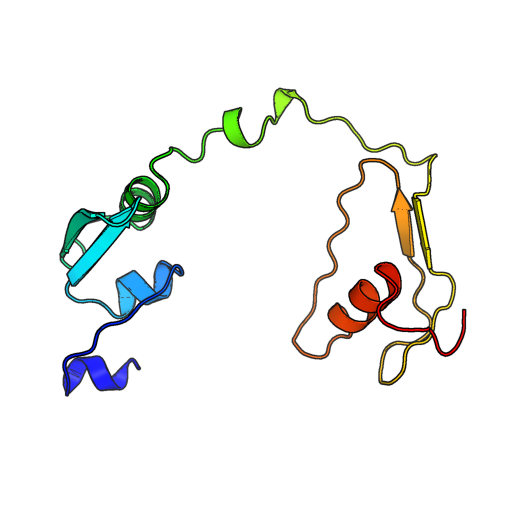88 1.00 93.75 104 LEU A CA 1
ATOM 826 C C . LEU A 1 104 ? -2.432 -3.938 8.061 1.00 93.75 104 LEU A C 1
ATOM 828 O O . LEU A 1 104 ? -2.783 -3.745 6.894 1.00 93.75 104 LEU A O 1
ATOM 832 N N . VAL A 1 105 ? -1.699 -4.998 8.412 1.00 94.06 105 VAL A N 1
ATOM 833 C CA . VAL A 1 105 ? -1.134 -5.986 7.468 1.00 94.06 105 VAL A CA 1
ATOM 834 C C . VAL A 1 105 ? -1.762 -7.375 7.635 1.00 94.06 105 VAL A C 1
ATOM 836 O O . VAL A 1 105 ? -2.326 -7.695 8.675 1.00 94.06 105 VAL A O 1
ATOM 839 N N . GLY A 1 106 ? -1.774 -8.169 6.562 1.00 91.81 106 GLY A N 1
ATOM 840 C CA . GLY A 1 106 ? -2.442 -9.474 6.520 1.00 91.81 106 GLY A CA 1
ATOM 841 C C . GLY A 1 106 ? -2.584 -10.015 5.095 1.00 91.81 106 GLY A C 1
ATOM 842 O O . GLY A 1 106 ? -2.126 -9.385 4.144 1.00 91.81 106 GLY A O 1
ATOM 843 N N . THR A 1 107 ? -3.226 -11.168 4.928 1.00 93.94 107 THR A N 1
ATOM 844 C CA . THR A 1 107 ? -3.564 -11.762 3.620 1.00 93.94 107 THR A CA 1
ATOM 845 C C . THR A 1 107 ? -4.975 -11.375 3.172 1.00 93.94 107 THR A C 1
ATOM 847 O O . THR A 1 107 ? -5.712 -10.692 3.894 1.00 93.94 107 THR A O 1
ATOM 850 N N . GLU A 1 108 ? -5.357 -11.724 1.945 1.00 91.31 108 GLU A N 1
ATOM 851 C CA . GLU A 1 108 ? -6.738 -11.546 1.489 1.00 91.31 108 GLU A CA 1
ATOM 852 C C . GLU A 1 108 ? -7.715 -12.258 2.440 1.00 91.31 108 GLU A C 1
ATOM 854 O O . GLU A 1 108 ? -7.463 -13.370 2.903 1.00 91.31 108 GLU A O 1
ATOM 859 N N . GLY A 1 109 ? -8.806 -11.578 2.799 1.00 90.00 109 GLY A N 1
ATOM 860 C CA . GLY A 1 109 ? -9.787 -12.100 3.752 1.00 90.00 109 GLY A CA 1
ATOM 861 C C . GLY A 1 109 ? -9.377 -12.034 5.229 1.00 90.00 109 GLY A C 1
ATOM 862 O O . GLY A 1 109 ? -10.163 -12.450 6.076 1.00 90.00 109 GLY A O 1
ATOM 863 N N . SER A 1 110 ? -8.212 -11.466 5.575 1.00 92.62 110 SER A N 1
ATOM 864 C CA . SER A 1 110 ? -7.758 -11.347 6.975 1.00 92.62 110 SER A CA 1
ATOM 865 C C . SER A 1 110 ? -8.547 -10.338 7.824 1.00 92.62 110 SER A C 1
ATOM 867 O O . SER A 1 110 ? -8.235 -10.149 8.993 1.00 92.62 110 SER A O 1
ATOM 869 N N . GLY A 1 111 ? -9.519 -9.630 7.241 1.00 93.12 111 GLY A N 1
ATOM 870 C CA . GLY A 1 111 ? -10.363 -8.666 7.952 1.00 93.12 111 GLY A CA 1
ATOM 871 C C . GLY A 1 111 ? -9.900 -7.207 7.910 1.00 93.12 111 GLY A C 1
ATOM 872 O O . GLY A 1 111 ? -10.691 -6.333 8.245 1.00 93.12 111 GLY A O 1
ATOM 873 N N . ARG A 1 112 ? -8.689 -6.903 7.417 1.00 95.12 112 ARG A N 1
ATOM 874 C CA . ARG A 1 112 ? -8.147 -5.524 7.327 1.00 95.12 112 ARG A CA 1
ATOM 875 C C . ARG A 1 112 ? -9.104 -4.523 6.692 1.00 95.12 112 ARG A C 1
ATOM 877 O O . ARG A 1 112 ? -9.317 -3.433 7.211 1.00 95.12 112 ARG A O 1
ATOM 884 N N . GLU A 1 113 ? -9.694 -4.911 5.568 1.00 94.19 113 GLU A N 1
ATOM 885 C CA . GLU A 1 113 ? -10.637 -4.067 4.848 1.00 94.19 113 GLU A CA 1
ATOM 886 C C . GLU A 1 113 ? -11.928 -3.843 5.645 1.00 94.19 113 GLU A C 1
ATOM 888 O O . GLU A 1 113 ? -12.454 -2.734 5.660 1.00 94.19 113 GLU A O 1
ATOM 893 N N . ALA A 1 114 ? -12.427 -4.868 6.340 1.00 94.25 114 ALA A N 1
ATOM 894 C CA . ALA A 1 114 ? -13.609 -4.732 7.183 1.00 94.25 114 ALA A CA 1
ATOM 895 C C . ALA A 1 114 ? -13.355 -3.750 8.339 1.00 94.25 114 ALA A C 1
ATOM 897 O O . ALA A 1 114 ? -14.206 -2.900 8.602 1.00 94.25 114 ALA A O 1
ATOM 898 N N . ILE A 1 115 ? -12.172 -3.812 8.960 1.00 95.12 115 ILE A N 1
ATOM 899 C CA . ILE A 1 115 ? -11.747 -2.888 10.022 1.00 95.12 115 ILE A CA 1
ATOM 900 C C . ILE A 1 115 ? -11.706 -1.452 9.496 1.00 95.12 115 ILE A C 1
ATOM 902 O O . ILE A 1 115 ? -12.372 -0.576 10.041 1.00 95.12 115 ILE A O 1
ATOM 906 N N . LEU A 1 116 ? -11.000 -1.211 8.387 1.00 94.75 116 LEU A N 1
ATOM 907 C CA . LEU A 1 116 ? -10.877 0.132 7.810 1.00 94.75 116 LEU A CA 1
ATOM 908 C C . LEU A 1 116 ? -12.226 0.701 7.352 1.00 94.75 116 LEU A C 1
ATOM 910 O O . LEU A 1 116 ? -12.522 1.866 7.607 1.00 94.75 116 LEU A O 1
ATOM 914 N N . ARG A 1 117 ? -13.081 -0.120 6.728 1.00 94.25 117 ARG A N 1
ATOM 915 C CA . ARG A 1 117 ? -14.441 0.292 6.343 1.00 94.25 117 ARG A CA 1
ATOM 916 C C . ARG A 1 117 ? -15.296 0.658 7.558 1.00 94.25 117 ARG A C 1
ATOM 918 O O . ARG A 1 117 ? -16.155 1.522 7.434 1.00 94.25 117 ARG A O 1
ATOM 925 N N . THR A 1 118 ? -15.066 0.030 8.709 1.00 94.62 118 THR A N 1
ATOM 926 C CA . THR A 1 118 ? -15.755 0.374 9.962 1.00 94.62 118 THR A CA 1
ATOM 927 C C . THR A 1 118 ? -15.263 1.714 10.503 1.00 94.62 118 THR A C 1
ATOM 929 O O . THR A 1 118 ? -16.079 2.585 10.782 1.00 94.62 118 THR A O 1
ATOM 932 N N . ILE A 1 119 ? -13.942 1.931 10.548 1.00 94.19 119 ILE A N 1
ATOM 933 C CA . ILE A 1 119 ? -13.338 3.203 10.989 1.00 94.19 119 ILE A CA 1
ATOM 934 C C . ILE A 1 119 ? -13.839 4.388 10.144 1.00 94.19 119 ILE A C 1
ATOM 936 O O . ILE A 1 119 ? -14.139 5.448 10.684 1.00 94.19 119 ILE A O 1
ATOM 940 N N . TYR A 1 120 ? -13.988 4.209 8.828 1.00 93.62 120 TYR A N 1
ATOM 941 C CA . TYR A 1 120 ? -14.515 5.239 7.920 1.00 93.62 120 TYR A CA 1
ATOM 942 C C . TYR A 1 120 ? -16.056 5.290 7.844 1.00 93.62 120 TYR A C 1
ATOM 944 O O . TYR A 1 120 ? -16.604 5.965 6.973 1.00 93.62 120 TYR A O 1
ATOM 952 N N . GLY A 1 121 ? -16.769 4.582 8.728 1.00 93.69 121 GLY A N 1
ATOM 953 C CA . GLY A 1 121 ? -18.230 4.650 8.853 1.00 93.69 121 GLY A CA 1
ATOM 954 C C . GLY A 1 121 ? -19.025 3.948 7.745 1.00 93.69 121 GLY A C 1
ATOM 955 O O . GLY A 1 121 ? -20.237 4.116 7.656 1.00 93.69 121 GLY A O 1
ATOM 956 N N . MET A 1 122 ? -18.380 3.144 6.895 1.00 95.69 122 MET A N 1
ATOM 957 C CA . MET A 1 122 ? -19.048 2.373 5.832 1.00 95.69 122 MET A CA 1
ATOM 958 C C . MET A 1 122 ? -19.631 1.043 6.321 1.00 95.69 122 MET A C 1
ATOM 960 O O . MET A 1 122 ? -20.346 0.367 5.578 1.00 95.69 122 MET A O 1
ATOM 964 N N . ARG A 1 123 ? -19.278 0.614 7.533 1.00 91.88 123 ARG A N 1
ATOM 965 C CA . ARG A 1 123 ? -19.791 -0.601 8.168 1.00 91.88 123 ARG A CA 1
ATOM 966 C C . ARG A 1 123 ? -20.089 -0.326 9.632 1.00 91.88 123 ARG A C 1
ATOM 968 O O . ARG A 1 123 ? -19.319 0.357 10.297 1.00 91.88 123 ARG A O 1
ATOM 975 N N . THR A 1 124 ? -21.182 -0.898 10.118 1.00 93.94 124 THR A N 1
ATOM 976 C CA . THR A 1 124 ? -21.560 -0.847 11.531 1.00 93.94 124 THR A CA 1
ATOM 977 C C . THR A 1 124 ? -21.054 -2.111 12.231 1.00 93.94 124 THR A C 1
ATOM 979 O O . THR A 1 124 ? -21.299 -3.209 11.716 1.00 93.94 124 THR A O 1
ATOM 982 N N . PRO A 1 125 ? -20.353 -1.986 13.371 1.00 95.00 125 PRO A N 1
ATOM 983 C CA . PRO A 1 125 ? -20.041 -3.118 14.235 1.00 95.00 125 PRO A CA 1
ATOM 984 C C . PRO A 1 125 ? -21.291 -3.891 14.651 1.00 95.00 125 PRO A C 1
ATOM 986 O O . PRO A 1 125 ? -22.366 -3.317 14.810 1.00 95.00 125 PRO A O 1
ATOM 989 N N . THR A 1 126 ? -21.152 -5.194 14.875 1.00 96.25 126 THR A N 1
ATOM 990 C CA . THR A 1 126 ? -22.202 -5.988 15.534 1.00 96.25 126 THR A CA 1
ATOM 991 C C . THR A 1 126 ? -22.139 -5.878 17.056 1.00 96.25 126 THR A C 1
ATOM 993 O O . THR A 1 126 ? -23.124 -6.177 17.727 1.00 96.25 126 THR A O 1
ATOM 996 N N . LYS A 1 127 ? -20.988 -5.468 17.595 1.00 95.62 127 LYS A N 1
ATOM 997 C CA . LYS A 1 127 ? -20.708 -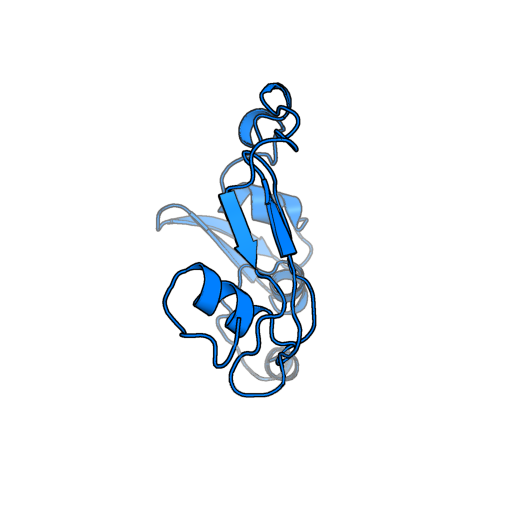5.259 19.019 1.00 95.62 127 LYS A CA 1
ATOM 998 C C . LYS A 1 127 ? -19.526 -4.291 19.151 1.00 95.62 127 LYS A C 1
ATOM 1000 O O . LYS A 1 127 ? -18.660 -4.314 18.275 1.00 95.62 127 LYS A O 1
ATOM 1005 N N . GLY A 1 128 ? -19.473 -3.557 20.266 1.00 90.81 128 GLY A N 1
ATOM 1006 C CA . GLY A 1 128 ? -18.397 -2.615 20.595 1.00 90.81 128 GLY A CA 1
ATOM 1007 C C . GLY A 1 128 ? -18.705 -1.220 20.092 1.00 90.81 128 GLY A C 1
ATOM 1008 O O . GLY A 1 128 ? -19.061 -1.101 18.898 1.00 90.81 128 GLY A O 1
#

Nearest PDB structures (foldseek):
  2nq2-assembly1_D  TM=9.039E-01  e=7.981E-01  Haemophilus influenzae

Radius of gyration: 21.98 Å; Cα contacts (8 Å, |Δi|>4): 148; chains: 1; bounding box: 41×36×54 Å

Mean predicted aligned error: 8.05 Å

Solvent-accessible surface area (backbone atoms only — not comparable to full-atom values): 8300 Å² total; per-residue (Å²): 111,78,79,41,67,83,76,54,89,80,90,85,88,77,90,50,58,71,58,50,64,71,70,37,70,64,46,77,37,54,43,99,93,37,79,79,46,78,44,51,59,87,74,67,53,66,66,62,53,49,30,60,46,73,68,49,78,97,47,65,74,80,72,39,61,92,73,65,68,85,49,41,87,88,40,74,74,44,77,43,59,55,27,23,40,89,84,89,42,64,66,42,64,50,75,43,34,44,75,54,87,86,82,85,84,78,61,92,88,65,39,57,66,61,53,52,36,33,77,72,67,76,41,78,60,77,38,98

Foldseek 3Di:
DQVCLVPHDDDDDDPDLVCCLNRDQKDFADDPRDGPDIDGRPRDDSQVSVCSNVVDDPDPVVVPVVPQDDFDPVAWDDWDAQFAFPDDDGGDTDTDGGSDDDDDDDDPPPCPVVVVCVRVPVGDTPGD

pLDDT: mean 89.52, std 9.02, range [54.5, 98.12]

Sequence (128 aa):
VRELTTRASFIFVSHRMDEVMELSDRIYVMKDGQVVDVVSRGAATPEAIQHKMVGRHVDKEYYREQRQKPYDATRPLVELSGVDLPGRVHDISLTLHAGEVLCLVGTEGSGREAILRTIYGMRTPTKG